Protein AF-A0A0C1QWZ9-F1 (afdb_monomer)

pLDDT: mean 82.45, std 12.45, range [36.03, 95.81]

Structure (mmCIF, N/CA/C/O backbone):
data_AF-A0A0C1QWZ9-F1
#
_entry.id   AF-A0A0C1QWZ9-F1
#
loop_
_atom_site.group_PDB
_atom_site.id
_atom_site.type_symbol
_atom_site.label_atom_id
_atom_site.label_alt_id
_atom_site.label_comp_id
_atom_site.label_asym_id
_atom_site.label_entity_id
_atom_site.label_seq_id
_atom_site.pdbx_PDB_ins_code
_atom_site.Cartn_x
_atom_site.Cartn_y
_atom_site.Cartn_z
_atom_site.occupancy
_atom_site.B_iso_or_equiv
_atom_site.auth_seq_id
_atom_site.auth_comp_id
_atom_site.auth_asym_id
_atom_site.auth_atom_id
_atom_site.pdbx_PDB_model_num
ATOM 1 N N . MET A 1 1 ? 0.835 -17.000 6.847 1.00 57.12 1 MET A N 1
ATOM 2 C CA . MET A 1 1 ? 0.873 -17.680 5.535 1.00 57.12 1 MET A CA 1
ATOM 3 C C . MET A 1 1 ? 0.063 -16.947 4.469 1.00 57.12 1 MET A C 1
ATOM 5 O O . MET A 1 1 ? 0.670 -16.593 3.474 1.00 57.12 1 MET A O 1
ATOM 9 N N . ARG A 1 2 ? -1.229 -16.619 4.668 1.00 63.97 2 ARG A N 1
ATOM 10 C CA . ARG A 1 2 ? -2.048 -15.946 3.628 1.00 63.97 2 ARG A CA 1
ATOM 11 C C . ARG A 1 2 ? -1.497 -14.605 3.116 1.00 63.97 2 ARG A C 1
ATOM 13 O O . ARG A 1 2 ? -1.464 -14.419 1.911 1.00 63.97 2 ARG A O 1
ATOM 20 N N . ILE A 1 3 ? -0.988 -13.727 3.988 1.00 68.38 3 ILE A N 1
ATOM 21 C CA . ILE A 1 3 ? -0.412 -12.443 3.544 1.00 68.38 3 ILE A CA 1
ATOM 22 C C . ILE A 1 3 ? 0.860 -12.605 2.708 1.00 68.38 3 ILE A C 1
ATOM 24 O O . ILE A 1 3 ? 1.036 -11.908 1.723 1.00 68.38 3 ILE A O 1
ATOM 28 N N . VAL A 1 4 ? 1.721 -13.559 3.068 1.00 68.12 4 VAL A N 1
ATOM 29 C CA . VAL A 1 4 ? 2.957 -13.833 2.321 1.00 68.12 4 VAL A CA 1
ATOM 30 C C . VAL A 1 4 ? 2.606 -14.357 0.936 1.00 68.12 4 VAL A C 1
ATOM 32 O O . VAL A 1 4 ? 3.147 -13.886 -0.055 1.00 68.12 4 VAL A O 1
ATOM 35 N N . LEU A 1 5 ? 1.630 -15.265 0.865 1.00 71.19 5 LEU A N 1
ATOM 36 C CA . LEU A 1 5 ? 1.126 -15.790 -0.397 1.00 71.19 5 LEU A CA 1
ATOM 37 C C . LEU A 1 5 ? 0.475 -14.689 -1.247 1.00 71.19 5 LEU A C 1
ATOM 39 O O . LEU A 1 5 ? 0.753 -14.596 -2.435 1.00 71.19 5 LEU A O 1
ATOM 43 N N . PHE A 1 6 ? -0.316 -13.807 -0.631 1.00 72.62 6 PHE A N 1
ATOM 44 C CA . PHE A 1 6 ? -0.895 -12.645 -1.302 1.00 72.62 6 PHE A CA 1
ATOM 45 C C . PHE A 1 6 ? 0.186 -11.699 -1.841 1.00 72.62 6 PHE A C 1
ATOM 47 O O . PHE A 1 6 ? 0.110 -11.306 -2.997 1.00 72.62 6 PHE A O 1
ATOM 54 N N . MET A 1 7 ? 1.222 -11.387 -1.054 1.00 73.25 7 MET A N 1
ATOM 55 C CA . MET A 1 7 ? 2.343 -10.547 -1.496 1.00 73.25 7 MET A CA 1
ATOM 56 C C . MET A 1 7 ? 3.142 -11.191 -2.633 1.00 73.25 7 MET A C 1
ATOM 58 O O . MET A 1 7 ? 3.497 -10.491 -3.574 1.00 73.25 7 MET A O 1
ATOM 62 N N . ILE A 1 8 ? 3.382 -12.507 -2.588 1.00 72.88 8 ILE A N 1
ATOM 63 C CA . ILE A 1 8 ? 4.049 -13.245 -3.673 1.00 72.88 8 ILE A CA 1
ATOM 64 C C . ILE A 1 8 ? 3.214 -13.186 -4.953 1.00 72.88 8 ILE A C 1
ATOM 66 O O . ILE A 1 8 ? 3.752 -12.882 -6.013 1.00 72.88 8 ILE A O 1
ATOM 70 N N . VAL A 1 9 ? 1.903 -13.429 -4.862 1.00 78.81 9 VAL A N 1
ATOM 71 C CA . VAL A 1 9 ? 0.998 -13.346 -6.018 1.00 78.81 9 VAL A CA 1
ATOM 72 C C . VAL A 1 9 ? 0.993 -11.933 -6.596 1.00 78.81 9 VAL A C 1
ATOM 74 O O . VAL A 1 9 ? 1.083 -11.778 -7.807 1.00 78.81 9 VAL A O 1
ATOM 77 N N . LEU A 1 10 ? 0.941 -10.903 -5.751 1.00 79.62 10 LEU A N 1
ATOM 78 C CA . LEU A 1 10 ? 0.915 -9.508 -6.190 1.00 79.62 10 LEU A CA 1
ATOM 79 C C . LEU A 1 10 ? 2.237 -9.088 -6.842 1.00 79.62 10 LEU A C 1
ATOM 81 O O . LEU A 1 10 ? 2.221 -8.393 -7.855 1.00 79.62 10 LEU A O 1
ATOM 85 N N . LEU A 1 11 ? 3.365 -9.561 -6.302 1.00 78.19 11 LEU A N 1
ATOM 86 C CA . LEU A 1 11 ? 4.687 -9.376 -6.894 1.00 78.19 11 LEU A CA 1
ATOM 87 C C . LEU A 1 11 ? 4.761 -10.054 -8.265 1.00 78.19 11 LEU A C 1
ATOM 89 O O . LEU A 1 11 ? 5.101 -9.392 -9.235 1.00 78.19 11 LEU A O 1
ATOM 93 N N . LEU A 1 12 ? 4.370 -11.328 -8.367 1.00 79.50 12 LEU A N 1
ATOM 94 C CA . LEU A 1 12 ? 4.343 -12.064 -9.635 1.00 79.50 12 LEU A CA 1
ATOM 95 C C . LEU A 1 12 ? 3.458 -11.373 -10.673 1.00 79.50 12 LEU A C 1
ATOM 97 O O . LEU A 1 12 ? 3.867 -11.223 -11.819 1.00 79.50 12 LEU A O 1
ATOM 101 N N . LEU A 1 13 ? 2.269 -10.923 -10.272 1.00 80.00 13 LEU A N 1
ATOM 102 C CA . LEU A 1 13 ? 1.322 -10.250 -11.156 1.00 80.00 13 LEU A CA 1
ATOM 103 C C . LEU A 1 13 ? 1.878 -8.910 -11.653 1.00 80.00 13 LEU A C 1
ATOM 105 O O . LEU A 1 13 ? 1.808 -8.620 -12.845 1.00 80.00 13 LEU A O 1
ATOM 109 N N . TYR A 1 14 ? 2.488 -8.125 -10.758 1.00 80.50 14 TYR A N 1
ATOM 110 C CA . TYR A 1 14 ? 3.186 -6.896 -11.125 1.00 80.50 14 TYR A CA 1
ATOM 111 C C . TYR A 1 14 ? 4.318 -7.179 -12.111 1.00 80.50 14 TYR A C 1
ATOM 113 O O . TYR A 1 14 ? 4.402 -6.522 -13.143 1.00 80.50 14 TYR A O 1
ATOM 121 N N . THR A 1 15 ? 5.166 -8.169 -11.830 1.00 74.94 15 THR A N 1
ATOM 122 C CA . THR A 1 15 ? 6.310 -8.479 -12.686 1.00 74.94 15 THR A CA 1
ATOM 123 C C . THR A 1 15 ? 5.880 -9.031 -14.048 1.00 74.94 15 THR A C 1
ATOM 125 O O . THR A 1 15 ? 6.485 -8.671 -15.054 1.00 74.94 15 THR A O 1
ATOM 128 N N . LEU A 1 16 ? 4.815 -9.838 -14.104 1.00 79.50 16 LEU A N 1
ATOM 129 C CA . LEU A 1 16 ? 4.215 -10.321 -15.352 1.00 79.50 16 LEU A CA 1
ATOM 130 C C . LEU A 1 16 ? 3.644 -9.176 -16.191 1.00 79.50 16 LEU A C 1
ATOM 132 O O . LEU A 1 16 ? 3.910 -9.101 -17.387 1.00 79.50 16 LEU A O 1
ATOM 136 N N . PHE A 1 17 ? 2.886 -8.258 -15.586 1.00 79.12 17 PHE A N 1
ATOM 137 C CA . PHE A 1 17 ? 2.405 -7.082 -16.311 1.00 79.12 17 PHE A CA 1
ATOM 138 C C . PHE A 1 17 ? 3.564 -6.219 -16.796 1.00 79.12 17 PHE A C 1
ATOM 140 O O . PHE A 1 17 ? 3.577 -5.814 -17.956 1.00 79.12 17 PHE A O 1
ATOM 147 N N . TYR A 1 18 ? 4.574 -6.017 -15.951 1.00 78.12 18 TYR A N 1
ATOM 148 C CA . TYR A 1 18 ? 5.742 -5.219 -16.293 1.00 78.12 18 TYR A CA 1
ATOM 149 C C . TYR A 1 18 ? 6.517 -5.802 -17.479 1.00 78.12 18 TYR A C 1
ATOM 151 O O . TYR A 1 18 ? 6.959 -5.045 -18.340 1.00 78.12 18 TYR A O 1
ATOM 159 N N . SER A 1 19 ? 6.660 -7.130 -17.559 1.00 73.75 19 SER A N 1
ATOM 160 C CA . SER A 1 19 ? 7.385 -7.793 -18.647 1.00 73.75 19 SER A CA 1
ATOM 161 C C . SER A 1 19 ? 6.579 -7.918 -19.941 1.00 73.75 19 SER A C 1
ATOM 163 O O . SER A 1 19 ? 7.162 -7.799 -21.015 1.00 73.75 19 SER A O 1
ATOM 165 N N . VAL A 1 20 ? 5.264 -8.143 -19.860 1.00 78.56 20 VAL A N 1
ATOM 166 C CA . VAL A 1 20 ? 4.404 -8.370 -21.037 1.00 78.56 20 VAL A CA 1
ATOM 167 C C . VAL A 1 20 ? 3.866 -7.063 -21.620 1.00 78.56 20 VAL A C 1
ATOM 169 O O . VAL A 1 20 ? 3.853 -6.885 -22.833 1.00 78.56 20 VAL A O 1
ATOM 172 N N . LEU A 1 21 ? 3.408 -6.146 -20.765 1.00 80.56 21 LEU A N 1
ATOM 173 C CA . LEU A 1 21 ? 2.743 -4.898 -21.163 1.00 80.56 21 LEU A CA 1
ATOM 174 C C . LEU A 1 21 ? 3.685 -3.687 -21.106 1.00 80.56 21 LEU A C 1
ATOM 176 O O . LEU A 1 21 ? 3.349 -2.605 -21.587 1.00 80.56 21 LEU A O 1
ATOM 180 N N . GLY A 1 22 ? 4.857 -3.854 -20.497 1.00 78.25 22 GLY A N 1
ATOM 181 C CA . GLY A 1 22 ? 5.809 -2.781 -20.257 1.00 78.25 22 GLY A CA 1
ATOM 182 C C . GLY A 1 22 ? 5.470 -1.919 -19.029 1.00 78.25 22 GLY A C 1
ATOM 183 O O . GLY A 1 22 ? 4.358 -1.968 -18.483 1.00 78.25 22 GLY A O 1
ATOM 184 N N . PRO A 1 23 ? 6.430 -1.087 -18.583 1.00 80.62 23 PRO A N 1
ATOM 185 C CA . PRO A 1 23 ? 6.309 -0.265 -17.377 1.00 80.62 23 PRO A CA 1
ATOM 186 C C . PRO A 1 23 ? 5.115 0.690 -17.417 1.00 80.62 23 PRO A C 1
ATOM 188 O O . PRO A 1 23 ? 4.354 0.774 -16.455 1.00 80.62 23 PRO A O 1
ATOM 191 N N . SER A 1 24 ? 4.929 1.396 -18.535 1.00 84.38 24 SER A N 1
ATOM 192 C CA . SER A 1 24 ? 3.921 2.453 -18.652 1.00 84.38 24 SER A CA 1
ATOM 193 C C . SER A 1 24 ? 2.503 1.909 -18.480 1.00 84.38 24 SER A C 1
ATOM 195 O O . SER A 1 24 ? 1.741 2.424 -17.664 1.00 84.38 24 SER A O 1
ATOM 197 N N . ILE A 1 25 ? 2.157 0.827 -19.186 1.00 86.12 25 ILE A N 1
ATOM 198 C CA . ILE A 1 25 ? 0.828 0.207 -19.086 1.00 86.12 25 ILE A CA 1
ATOM 199 C C . ILE A 1 25 ? 0.632 -0.413 -17.697 1.00 86.12 25 ILE A C 1
ATOM 201 O O . ILE A 1 25 ? -0.435 -0.268 -17.105 1.00 86.12 25 ILE A O 1
ATOM 205 N N . THR A 1 26 ? 1.671 -1.027 -17.127 1.00 88.31 26 THR A N 1
ATOM 206 C CA . THR A 1 26 ? 1.614 -1.602 -15.774 1.00 88.31 26 THR A CA 1
ATOM 207 C C . THR A 1 26 ? 1.293 -0.550 -14.717 1.00 88.31 26 THR A C 1
ATOM 209 O O . THR A 1 26 ? 0.406 -0.755 -13.887 1.00 88.31 26 THR A O 1
ATOM 212 N N . PHE A 1 27 ? 1.961 0.606 -14.761 1.00 89.56 27 PHE A N 1
ATOM 213 C CA . PHE A 1 27 ? 1.676 1.707 -13.842 1.00 89.56 27 PHE A CA 1
ATOM 214 C C . PHE A 1 27 ? 0.282 2.300 -14.049 1.00 89.56 27 PHE A C 1
ATOM 216 O O . PHE A 1 27 ? -0.366 2.668 -13.070 1.00 89.56 27 PHE A O 1
ATOM 223 N N . LEU A 1 28 ? -0.213 2.341 -15.289 1.00 91.50 28 LEU A N 1
ATOM 224 C CA . LEU A 1 28 ? -1.574 2.785 -15.582 1.00 91.50 28 LEU A CA 1
ATOM 225 C C . LEU A 1 28 ? -2.626 1.827 -14.999 1.00 91.50 28 LEU A C 1
ATOM 227 O O . LEU A 1 28 ? -3.581 2.278 -14.367 1.00 91.50 28 LEU A O 1
ATOM 231 N N . ILE A 1 29 ? -2.431 0.512 -15.148 1.00 91.38 29 ILE A N 1
ATOM 232 C CA . ILE A 1 29 ? -3.312 -0.506 -14.554 1.00 91.38 29 ILE A CA 1
ATOM 233 C C . ILE A 1 29 ? -3.307 -0.378 -13.029 1.00 91.38 29 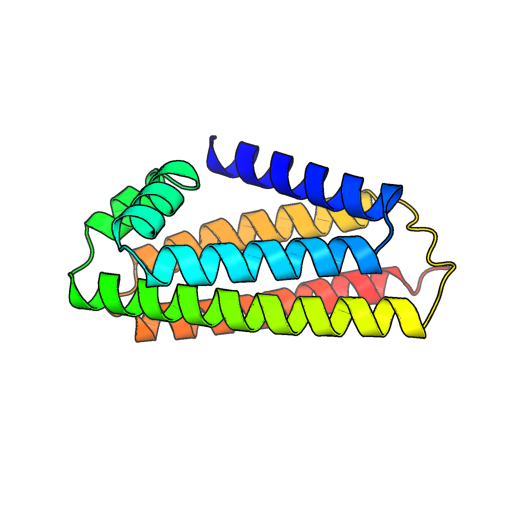ILE A C 1
ATOM 235 O O . ILE A 1 29 ? -4.373 -0.309 -12.417 1.00 91.38 29 ILE A O 1
ATOM 239 N N . MET A 1 30 ? -2.126 -0.286 -12.410 1.00 90.81 30 MET A N 1
ATOM 240 C CA . MET A 1 30 ? -2.007 -0.115 -10.958 1.00 90.81 30 MET A CA 1
ATOM 241 C C . MET A 1 30 ? -2.690 1.167 -10.470 1.00 90.81 30 MET A C 1
ATOM 243 O O . MET A 1 30 ? -3.393 1.139 -9.460 1.00 90.81 30 MET A O 1
ATOM 247 N N . SER A 1 31 ? -2.561 2.267 -11.214 1.00 94.94 31 SER A N 1
ATOM 248 C CA . SER A 1 31 ? -3.257 3.519 -10.918 1.00 94.94 31 SER A CA 1
ATOM 249 C C . SER A 1 31 ? -4.777 3.345 -10.883 1.00 94.94 31 SER A C 1
ATOM 251 O O . SER A 1 31 ? -5.423 3.773 -9.919 1.00 94.94 31 SER A O 1
ATOM 253 N N . GLY A 1 32 ? -5.340 2.657 -11.882 1.00 94.69 32 GLY A N 1
ATOM 254 C CA . GLY A 1 32 ? -6.763 2.329 -11.940 1.00 94.69 32 GLY A CA 1
ATOM 255 C C . GLY A 1 32 ? -7.211 1.431 -10.785 1.00 94.69 32 GLY A C 1
ATOM 256 O O . GLY A 1 32 ? -8.230 1.704 -10.154 1.00 94.69 32 GLY A O 1
ATOM 257 N N . VAL A 1 33 ? -6.426 0.404 -10.443 1.00 93.62 33 VAL A N 1
ATOM 258 C CA . VAL A 1 33 ? -6.711 -0.485 -9.302 1.00 93.62 33 VAL A CA 1
ATOM 259 C C . VAL A 1 33 ? -6.758 0.302 -7.992 1.00 93.62 33 VAL A C 1
ATOM 261 O O . VAL A 1 33 ? -7.720 0.165 -7.235 1.00 93.62 33 VAL A O 1
ATOM 264 N N . PHE A 1 34 ? -5.771 1.1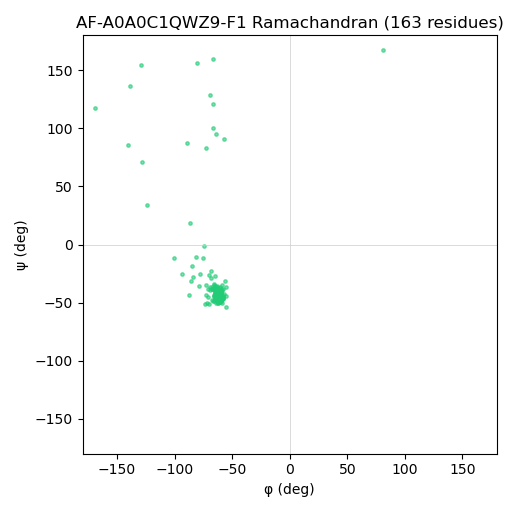64 -7.728 1.00 94.38 34 PHE A N 1
ATOM 265 C CA . PHE A 1 34 ? -5.757 1.987 -6.516 1.00 94.38 34 PHE A CA 1
ATOM 266 C C . PHE A 1 34 ? -6.929 2.967 -6.463 1.00 94.38 34 PHE A C 1
ATOM 268 O O . PHE A 1 34 ? -7.523 3.141 -5.397 1.00 94.38 34 PHE A O 1
ATOM 275 N N . LEU A 1 35 ? -7.312 3.548 -7.604 1.00 95.69 35 LEU A N 1
ATOM 276 C CA . LEU A 1 35 ? -8.479 4.422 -7.700 1.00 95.69 35 LEU A CA 1
ATOM 277 C C . LEU A 1 35 ? -9.770 3.671 -7.348 1.00 95.69 35 LEU A C 1
ATOM 279 O O . LEU A 1 35 ? -10.532 4.121 -6.493 1.00 95.69 35 LEU A O 1
ATOM 283 N N . ILE A 1 36 ? -9.989 2.500 -7.955 1.00 95.44 36 ILE A N 1
ATOM 284 C CA . ILE A 1 36 ? -11.168 1.659 -7.707 1.00 95.44 36 ILE A CA 1
ATOM 285 C C . ILE A 1 36 ? -11.228 1.244 -6.234 1.00 95.44 36 ILE A C 1
ATOM 287 O O . ILE A 1 36 ? -12.280 1.355 -5.606 1.00 95.44 36 ILE A O 1
ATOM 291 N N . MET A 1 37 ? -10.104 0.818 -5.650 1.00 93.31 37 MET A N 1
ATOM 292 C CA . MET A 1 37 ? -10.040 0.482 -4.225 1.00 93.31 37 MET A CA 1
ATOM 293 C C . MET A 1 37 ? -10.372 1.689 -3.339 1.00 93.31 37 MET A C 1
ATOM 295 O O . MET A 1 37 ? -11.148 1.552 -2.392 1.00 93.31 37 MET A O 1
ATOM 299 N N . GLY A 1 38 ? -9.840 2.874 -3.658 1.00 93.31 38 GLY A N 1
ATOM 300 C CA . GLY A 1 38 ? -10.135 4.117 -2.941 1.00 93.31 38 GLY A CA 1
ATOM 301 C C . GLY A 1 38 ? -11.626 4.468 -2.966 1.00 93.31 38 GLY A C 1
ATOM 302 O O . GLY A 1 38 ? -12.207 4.773 -1.919 1.00 93.31 38 GLY A O 1
ATOM 303 N N . ILE A 1 39 ? -12.269 4.339 -4.130 1.00 94.62 39 ILE A N 1
ATOM 304 C CA . ILE A 1 39 ? -13.712 4.562 -4.306 1.00 94.62 39 ILE A CA 1
ATOM 305 C C . ILE A 1 39 ? -14.521 3.543 -3.493 1.00 94.62 39 ILE A C 1
ATOM 307 O O . ILE A 1 39 ? -15.384 3.929 -2.702 1.00 94.62 39 ILE A O 1
ATOM 311 N N . LEU A 1 40 ? -14.218 2.246 -3.618 1.00 94.12 40 LEU A N 1
ATOM 312 C CA . LEU A 1 40 ? -14.932 1.183 -2.902 1.00 94.12 40 LEU A CA 1
ATOM 313 C C . LEU A 1 40 ? -14.844 1.355 -1.381 1.00 94.12 40 LEU A C 1
ATOM 315 O O . LEU A 1 40 ? -15.848 1.221 -0.677 1.00 94.12 40 LEU A O 1
ATOM 319 N N . PHE A 1 41 ? -13.663 1.698 -0.864 1.00 93.81 41 PHE A N 1
ATOM 320 C CA . PHE A 1 41 ? -13.455 1.921 0.568 1.00 93.81 41 PHE A CA 1
ATOM 321 C C . PHE A 1 41 ? -14.132 3.196 1.076 1.00 93.81 41 PHE A C 1
ATOM 323 O O . PHE A 1 41 ? -14.502 3.258 2.252 1.00 93.81 41 PHE A O 1
ATOM 330 N N . SER A 1 42 ? -14.330 4.185 0.200 1.00 92.62 42 SER A N 1
ATOM 331 C CA . SER A 1 42 ? -15.102 5.394 0.499 1.00 92.62 42 SER A CA 1
ATOM 332 C C . SER A 1 42 ? -16.604 5.111 0.567 1.00 92.62 42 SER A C 1
ATOM 334 O O . SER A 1 42 ? -17.292 5.696 1.400 1.00 92.62 42 SER A O 1
ATOM 336 N N . PHE A 1 43 ? -17.109 4.189 -0.260 1.00 90.62 43 PHE A N 1
ATOM 337 C CA . PHE A 1 43 ? -18.541 3.919 -0.385 1.00 90.62 43 PHE A CA 1
ATOM 338 C C . PHE A 1 43 ? -19.129 3.155 0.810 1.00 90.62 43 PHE A C 1
ATOM 340 O O . PHE A 1 43 ? -20.125 3.583 1.390 1.00 90.62 43 PHE A O 1
ATOM 347 N N . LYS A 1 44 ? -18.522 2.029 1.219 1.00 89.94 44 LYS A N 1
ATOM 348 C CA . LYS A 1 44 ? -18.969 1.261 2.400 1.00 89.94 44 LYS A CA 1
ATOM 349 C C . LYS A 1 44 ? -17.795 0.771 3.240 1.00 89.94 44 LYS A C 1
ATOM 351 O O . LYS A 1 44 ? -16.840 0.192 2.728 1.00 89.94 44 LYS A O 1
ATOM 356 N N . LYS A 1 45 ? -17.922 0.909 4.569 1.00 89.25 45 LYS A N 1
ATOM 357 C CA . LYS A 1 45 ? -16.939 0.413 5.556 1.00 89.25 45 LYS A CA 1
ATOM 358 C C . LYS A 1 45 ? -16.662 -1.083 5.401 1.00 89.25 45 LYS A C 1
ATOM 360 O O . LYS A 1 45 ? -15.523 -1.512 5.527 1.00 89.25 45 LYS A O 1
ATOM 365 N N . GLU A 1 46 ? -17.693 -1.851 5.065 1.00 92.38 46 GLU A N 1
ATOM 366 C CA . GLU A 1 46 ? -17.601 -3.299 4.892 1.00 92.38 46 GLU A CA 1
ATOM 367 C C . GLU A 1 46 ? -16.594 -3.718 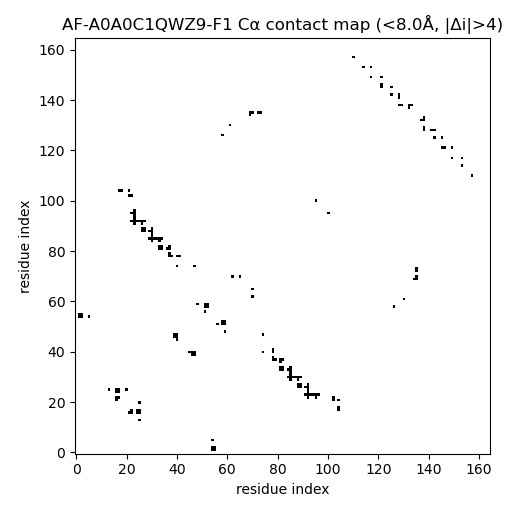3.817 1.00 92.38 46 GLU A C 1
ATOM 369 O O . GLU A 1 46 ? -15.941 -4.744 3.985 1.00 92.38 46 GLU A O 1
ATOM 374 N N . PHE A 1 47 ? -16.435 -2.948 2.732 1.00 91.19 47 PHE A N 1
ATOM 375 C CA . PHE A 1 47 ? -15.453 -3.271 1.690 1.00 91.19 47 PHE A CA 1
ATOM 376 C C . PHE A 1 47 ? -14.025 -3.181 2.226 1.00 91.19 47 PHE A C 1
ATOM 378 O O . PHE A 1 47 ? -13.206 -4.063 1.969 1.00 91.19 47 PHE A O 1
ATOM 385 N N . TYR A 1 48 ? -13.754 -2.153 3.026 1.00 91.31 48 TYR A N 1
ATOM 386 C CA . TYR A 1 48 ? -12.469 -1.967 3.686 1.00 91.31 48 TYR A CA 1
ATOM 387 C C . TYR A 1 48 ? -12.194 -3.073 4.715 1.00 91.31 48 TYR A C 1
ATOM 389 O O . TYR A 1 48 ? -11.142 -3.714 4.673 1.00 91.31 48 TYR A O 1
ATOM 397 N N . ASP A 1 49 ? -13.165 -3.363 5.585 1.00 90.69 49 ASP A N 1
ATOM 398 C CA . ASP A 1 49 ? -13.022 -4.380 6.632 1.00 90.69 49 ASP A CA 1
ATOM 399 C C . ASP A 1 49 ? -12.842 -5.788 6.034 1.00 90.69 49 ASP A C 1
ATOM 401 O O . ASP A 1 49 ? -11.961 -6.539 6.463 1.00 90.69 49 ASP A O 1
ATOM 405 N N . LYS A 1 50 ? -13.611 -6.138 4.990 1.00 91.88 50 LYS A N 1
ATOM 406 C CA . LYS A 1 50 ? -13.461 -7.407 4.255 1.00 91.88 50 LYS A CA 1
ATOM 407 C C . LYS A 1 50 ? -12.094 -7.508 3.581 1.00 91.88 50 LYS A C 1
ATOM 409 O O . LYS A 1 50 ? -11.469 -8.565 3.659 1.00 91.88 50 LYS A O 1
ATOM 414 N N . CYS A 1 51 ? -11.609 -6.427 2.967 1.00 89.25 51 CYS A N 1
ATOM 415 C CA . CYS A 1 51 ? -10.296 -6.415 2.326 1.00 89.25 51 CYS A CA 1
ATOM 416 C C . CYS A 1 51 ? -9.170 -6.654 3.338 1.00 89.25 51 CYS A C 1
ATOM 418 O O . CYS A 1 51 ? -8.321 -7.515 3.117 1.00 89.25 51 CYS A O 1
ATOM 420 N N . ILE A 1 52 ? -9.172 -5.949 4.474 1.00 88.00 52 ILE A N 1
ATOM 421 C CA . ILE A 1 52 ? -8.140 -6.137 5.505 1.00 88.00 52 ILE A CA 1
ATOM 422 C C . ILE A 1 52 ? -8.194 -7.551 6.072 1.00 88.00 52 ILE A C 1
ATOM 424 O O . ILE A 1 52 ? -7.152 -8.195 6.197 1.00 88.00 52 ILE A O 1
ATOM 428 N N . LYS A 1 53 ? -9.394 -8.059 6.373 1.00 89.81 53 LYS A N 1
ATOM 429 C CA . LYS A 1 53 ? -9.581 -9.423 6.878 1.00 89.81 53 LYS A CA 1
ATOM 430 C C . LYS A 1 53 ? -9.064 -10.475 5.897 1.00 89.81 53 LYS A C 1
ATOM 432 O O . LYS A 1 53 ? -8.487 -11.471 6.328 1.00 89.81 53 LYS A O 1
ATOM 437 N N . PHE A 1 54 ? -9.253 -10.260 4.597 1.00 87.00 54 PHE A N 1
ATOM 438 C CA . PHE A 1 54 ? -8.771 -11.160 3.553 1.00 87.00 54 PHE A CA 1
ATOM 439 C C . PHE A 1 54 ? -7.242 -11.121 3.414 1.00 87.00 54 PHE A C 1
ATOM 441 O O . PHE A 1 54 ? -6.593 -12.166 3.461 1.00 87.00 54 PHE A O 1
ATOM 448 N N . VAL A 1 55 ? -6.669 -9.920 3.290 1.00 83.12 55 VAL A N 1
ATOM 449 C CA . VAL A 1 55 ? -5.235 -9.712 3.034 1.00 83.12 55 VAL A CA 1
ATOM 450 C C . VAL A 1 55 ? -4.394 -10.063 4.262 1.00 83.12 55 VAL A C 1
ATOM 452 O O . VAL A 1 55 ? -3.393 -10.774 4.155 1.00 83.12 55 VAL A O 1
ATOM 455 N N . SER A 1 56 ? -4.810 -9.611 5.447 1.00 83.56 56 SER A N 1
ATOM 456 C CA . SER A 1 56 ? -4.087 -9.823 6.700 1.00 83.56 56 SER A CA 1
ATOM 457 C C . SER A 1 56 ? -5.025 -10.119 7.875 1.00 83.56 56 SER A C 1
ATOM 459 O O . SER A 1 56 ? -5.336 -9.225 8.666 1.00 83.56 56 SER A O 1
ATOM 461 N N . PRO A 1 57 ? -5.422 -11.391 8.072 1.00 83.62 57 PRO A N 1
ATOM 462 C CA . PRO A 1 57 ? -6.272 -11.782 9.197 1.00 83.62 57 PRO A CA 1
ATOM 463 C C . PRO A 1 57 ? -5.691 -11.365 10.558 1.00 83.62 57 PRO A C 1
ATOM 465 O O . PRO A 1 57 ? -6.380 -10.760 11.367 1.00 83.62 57 PRO A O 1
ATOM 468 N N . LYS A 1 58 ? -4.383 -11.574 10.777 1.00 84.12 58 LYS A N 1
ATOM 469 C CA . LYS A 1 58 ? -3.717 -11.189 12.036 1.00 84.12 58 LYS A CA 1
ATOM 470 C C . LYS A 1 58 ? -3.707 -9.676 12.272 1.00 84.12 58 LYS A C 1
ATOM 472 O O . LYS A 1 58 ? -3.780 -9.225 13.413 1.00 84.12 58 LYS A O 1
ATOM 477 N N . PHE A 1 59 ? -3.564 -8.879 11.213 1.00 83.69 59 PHE A N 1
ATOM 478 C CA . PHE A 1 59 ? -3.666 -7.427 11.335 1.00 83.69 59 PHE A CA 1
ATOM 479 C C . PHE A 1 59 ? -5.111 -7.011 11.612 1.00 83.69 59 PHE A C 1
ATOM 481 O O . PHE A 1 59 ? -5.330 -6.126 12.431 1.00 83.69 59 PHE A O 1
ATOM 488 N N . TYR A 1 60 ? -6.086 -7.675 10.985 1.00 89.12 60 TYR A N 1
ATOM 489 C CA . TYR A 1 60 ? -7.506 -7.447 11.232 1.00 89.12 60 TYR A CA 1
ATOM 490 C C . TYR A 1 60 ? -7.890 -7.707 12.693 1.00 89.12 60 TYR A C 1
ATOM 492 O O . TYR A 1 60 ? -8.595 -6.894 13.284 1.00 89.12 60 TYR A O 1
ATOM 500 N N . ASP A 1 61 ? -7.360 -8.765 13.310 1.00 88.81 61 ASP A N 1
ATOM 501 C CA . ASP A 1 61 ? -7.581 -9.044 14.733 1.00 88.81 61 ASP A CA 1
ATOM 502 C C . ASP A 1 61 ? -7.077 -7.884 15.605 1.00 88.81 61 ASP A C 1
ATOM 504 O O . ASP A 1 61 ? -7.809 -7.359 16.442 1.00 88.81 61 ASP A O 1
ATOM 508 N N . ASN A 1 62 ? -5.858 -7.393 15.346 1.00 87.12 62 ASN A N 1
ATOM 509 C CA . ASN A 1 62 ? -5.316 -6.224 16.046 1.00 87.12 62 ASN A CA 1
ATOM 510 C C . ASN A 1 62 ? -6.107 -4.938 15.752 1.00 87.12 62 ASN A C 1
ATOM 512 O O . ASN A 1 62 ? -6.247 -4.092 16.632 1.00 87.12 62 ASN A O 1
ATOM 516 N N . PHE A 1 63 ? -6.598 -4.766 14.522 1.00 88.50 63 PHE A N 1
ATOM 517 C CA . PHE A 1 63 ? -7.426 -3.631 14.116 1.00 88.50 63 PHE A CA 1
ATOM 518 C C . PHE A 1 63 ? -8.764 -3.643 14.856 1.00 88.50 63 PHE A C 1
ATOM 520 O O . PHE A 1 63 ? -9.204 -2.597 15.327 1.00 88.50 63 PHE A O 1
ATOM 527 N N . ASN A 1 64 ? -9.373 -4.815 15.043 1.00 89.75 64 ASN A N 1
ATOM 528 C CA . ASN A 1 64 ? -10.629 -4.974 15.771 1.00 89.75 64 ASN A CA 1
ATOM 529 C C . ASN A 1 64 ? -10.521 -4.621 17.255 1.00 89.75 64 ASN A C 1
ATOM 531 O O . ASN A 1 64 ? -11.507 -4.143 17.812 1.00 89.75 64 ASN A O 1
ATOM 535 N N . LEU A 1 65 ? -9.339 -4.760 17.856 1.00 91.06 65 LEU A N 1
ATOM 536 C CA . LEU A 1 65 ? -9.074 -4.350 19.239 1.00 91.06 65 LEU A CA 1
ATOM 537 C C . LEU A 1 65 ? -8.940 -2.826 19.422 1.00 91.06 65 LEU A C 1
ATOM 539 O O . LEU A 1 65 ? -8.907 -2.355 20.556 1.00 91.06 65 LEU A O 1
ATOM 543 N N . LYS A 1 66 ? -8.836 -2.041 18.340 1.00 90.88 66 LYS A N 1
ATOM 544 C CA . LYS A 1 66 ? -8.761 -0.572 18.417 1.00 90.88 66 LYS A CA 1
ATOM 545 C C . LYS A 1 66 ? -10.145 0.058 18.606 1.00 90.88 66 LYS A C 1
ATOM 547 O O . LYS A 1 66 ? -11.168 -0.510 18.212 1.00 90.88 66 LYS A O 1
ATOM 552 N N . ASP A 1 67 ? -10.166 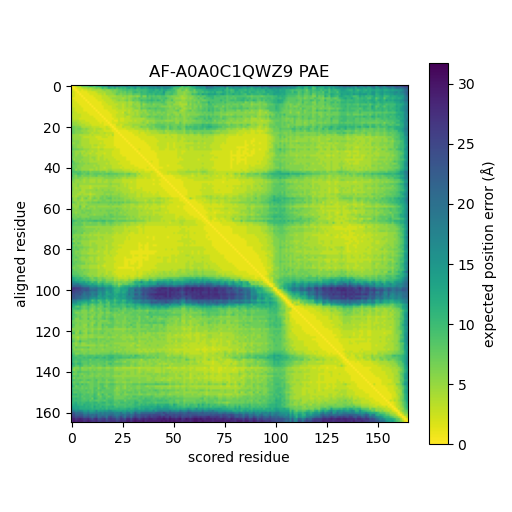1.264 19.160 1.00 91.44 67 ASP A N 1
ATOM 553 C CA . ASP A 1 67 ? -11.370 2.077 19.312 1.00 91.44 67 ASP A CA 1
ATOM 554 C C . ASP A 1 67 ? -11.932 2.538 17.956 1.00 91.44 67 ASP A C 1
ATOM 556 O O . ASP A 1 67 ? -11.239 2.576 16.934 1.00 91.44 67 ASP A O 1
ATOM 560 N N . GLU A 1 68 ? -13.214 2.903 17.931 1.00 90.38 68 GLU A N 1
ATOM 561 C CA . GLU A 1 68 ? -13.890 3.289 16.688 1.00 90.38 68 GLU A CA 1
ATOM 562 C C . GLU A 1 68 ? -13.292 4.540 16.040 1.00 90.38 68 GLU A C 1
ATOM 564 O O . GLU A 1 68 ? -13.145 4.575 14.816 1.00 90.38 68 GLU A O 1
ATOM 569 N N . LYS A 1 69 ? -12.866 5.530 16.841 1.00 91.69 69 LYS A N 1
ATOM 570 C CA . LYS A 1 69 ? -12.235 6.754 16.323 1.00 91.69 69 LYS A CA 1
ATOM 571 C C . LYS A 1 69 ? -10.912 6.433 15.632 1.00 91.69 69 LYS A C 1
ATOM 573 O O . LYS A 1 69 ? -10.634 6.979 14.562 1.00 91.69 69 LYS A O 1
ATOM 578 N N . PHE A 1 70 ? -10.103 5.536 16.197 1.00 91.56 70 PHE A N 1
ATOM 579 C CA . PHE A 1 70 ? -8.897 5.039 15.535 1.00 91.56 70 PHE A CA 1
ATOM 580 C C . PHE A 1 70 ? -9.235 4.335 14.220 1.00 91.56 70 PHE A C 1
ATOM 582 O O . PHE A 1 70 ? -8.634 4.654 13.193 1.00 91.56 70 PHE A O 1
ATOM 589 N N . LYS A 1 71 ? -10.204 3.410 14.223 1.00 91.44 71 LYS A N 1
ATOM 590 C CA . LYS A 1 71 ? -10.606 2.646 13.029 1.00 91.44 71 LYS A CA 1
ATOM 591 C C . LYS A 1 71 ? -11.071 3.558 11.895 1.00 91.44 71 LYS A C 1
ATOM 593 O O . LYS A 1 71 ? -10.648 3.381 10.753 1.00 91.44 71 LYS A O 1
ATOM 598 N N . GLU A 1 72 ? -11.901 4.550 12.208 1.00 92.94 72 GLU A N 1
ATOM 599 C CA . GLU A 1 72 ? -12.421 5.504 11.230 1.00 92.94 72 GLU A CA 1
ATOM 600 C C . GLU A 1 72 ? -11.305 6.372 10.635 1.00 92.94 72 GLU A C 1
ATOM 602 O O . GLU A 1 72 ? -11.222 6.526 9.414 1.00 92.94 72 GLU A O 1
ATOM 607 N N . ARG A 1 73 ? -10.409 6.897 11.482 1.00 92.44 73 ARG A N 1
ATOM 608 C CA . ARG A 1 73 ? -9.265 7.699 11.031 1.00 92.44 73 ARG A CA 1
ATOM 609 C C . ARG A 1 73 ? -8.302 6.876 10.182 1.00 92.44 73 ARG A C 1
ATOM 611 O O . ARG A 1 73 ? -7.919 7.341 9.116 1.00 92.44 73 ARG A O 1
ATOM 618 N N . ASN A 1 74 ? -7.984 5.649 10.593 1.00 90.94 74 ASN A N 1
ATOM 619 C CA . ASN A 1 74 ? -7.125 4.742 9.830 1.00 90.94 74 ASN A CA 1
ATOM 620 C C . ASN A 1 74 ? -7.719 4.443 8.444 1.00 90.94 74 ASN A C 1
ATOM 622 O O . ASN A 1 74 ? -7.010 4.487 7.442 1.00 90.94 74 ASN A O 1
ATOM 626 N N . ARG A 1 75 ? -9.041 4.225 8.360 1.00 93.06 75 ARG A N 1
ATOM 627 C CA . ARG A 1 75 ? -9.736 4.058 7.076 1.00 93.06 75 ARG A CA 1
ATOM 628 C C . ARG A 1 75 ? -9.594 5.296 6.190 1.00 93.06 75 ARG A C 1
ATOM 630 O O . ARG A 1 75 ? -9.227 5.157 5.029 1.00 93.06 75 ARG A O 1
ATOM 637 N N . LYS A 1 76 ? -9.862 6.497 6.720 1.00 94.19 76 LYS A N 1
ATOM 638 C CA . LYS A 1 76 ? -9.727 7.756 5.961 1.00 94.19 76 LYS A CA 1
ATOM 639 C C . LYS A 1 76 ? -8.292 7.968 5.474 1.00 94.19 76 LYS A C 1
ATOM 641 O O . LYS A 1 76 ? -8.100 8.321 4.315 1.00 94.19 76 LYS A O 1
ATOM 646 N N . THR A 1 77 ? -7.297 7.696 6.320 1.00 92.31 77 THR A N 1
ATOM 647 C CA . THR A 1 77 ? -5.883 7.760 5.933 1.00 92.31 77 THR A CA 1
ATOM 648 C C . THR A 1 77 ? -5.572 6.786 4.799 1.00 92.31 77 THR A C 1
ATOM 650 O O . THR A 1 77 ? -4.987 7.195 3.805 1.00 92.31 77 THR A O 1
ATOM 653 N N . ASN A 1 78 ? -6.018 5.532 4.889 1.00 91.56 78 ASN A N 1
ATOM 654 C CA . ASN A 1 78 ? -5.762 4.544 3.842 1.00 91.56 78 ASN A CA 1
ATOM 655 C C . ASN A 1 78 ? -6.448 4.891 2.515 1.00 91.56 78 ASN A C 1
ATOM 657 O O . ASN A 1 78 ? -5.842 4.722 1.462 1.00 91.56 78 ASN A O 1
ATOM 661 N N . ILE A 1 79 ? -7.668 5.433 2.553 1.00 94.50 79 ILE A N 1
ATOM 662 C CA . ILE A 1 79 ? -8.347 5.963 1.362 1.00 94.50 79 ILE A CA 1
ATOM 663 C C . ILE A 1 79 ? -7.523 7.094 0.732 1.00 94.50 79 ILE A C 1
ATOM 665 O O . ILE A 1 79 ? -7.274 7.074 -0.470 1.00 94.50 79 ILE A O 1
ATOM 669 N N . ALA A 1 80 ? -7.056 8.053 1.537 1.00 93.88 80 ALA A N 1
ATOM 670 C CA . ALA A 1 80 ? -6.219 9.146 1.047 1.00 93.88 80 ALA A CA 1
ATOM 671 C C . ALA A 1 80 ? -4.908 8.630 0.429 1.00 93.88 80 ALA A C 1
ATOM 673 O O . ALA A 1 80 ? -4.529 9.059 -0.658 1.00 93.88 80 ALA A O 1
ATOM 674 N N . CYS A 1 81 ? -4.251 7.657 1.068 1.00 91.56 81 CYS A N 1
ATOM 675 C CA . CYS A 1 81 ? -3.055 7.013 0.528 1.00 91.56 81 CYS A CA 1
ATOM 676 C C . CYS A 1 81 ? -3.323 6.308 -0.808 1.00 91.56 81 CYS A C 1
ATOM 678 O O . CYS A 1 81 ? -2.485 6.397 -1.699 1.00 91.56 81 CYS A O 1
ATOM 680 N N . LEU A 1 82 ? -4.473 5.647 -0.978 1.00 94.19 82 LEU A N 1
ATOM 681 C CA . LEU A 1 82 ? -4.845 5.009 -2.246 1.00 94.19 82 LEU A CA 1
ATOM 682 C C . LEU A 1 82 ? -5.026 6.032 -3.371 1.00 94.19 82 LEU A C 1
ATOM 684 O O . LEU A 1 82 ? -4.524 5.811 -4.471 1.00 94.19 82 LEU A O 1
ATOM 688 N N . TYR A 1 83 ? -5.664 7.173 -3.098 1.00 95.19 83 TYR A N 1
ATOM 689 C CA . TYR A 1 83 ? -5.756 8.254 -4.082 1.00 95.19 83 TYR A CA 1
ATOM 690 C C . TYR A 1 83 ? -4.380 8.834 -4.430 1.00 95.19 83 TYR A C 1
ATOM 692 O O . TYR A 1 83 ? -4.070 8.998 -5.608 1.00 95.19 83 TYR A O 1
ATOM 700 N N . LEU A 1 84 ? -3.519 9.076 -3.435 1.00 93.75 84 LEU A N 1
ATOM 701 C CA . LEU A 1 84 ? -2.153 9.558 -3.674 1.00 93.75 84 LEU A CA 1
ATOM 702 C C . LEU A 1 84 ? -1.327 8.559 -4.496 1.00 93.75 84 LEU A C 1
ATOM 704 O O . LEU A 1 84 ? -0.660 8.955 -5.450 1.00 93.75 84 LEU A O 1
ATOM 708 N N . LEU A 1 85 ? -1.406 7.265 -4.174 1.00 92.31 85 LEU A N 1
ATOM 709 C CA . LEU A 1 85 ? -0.751 6.198 -4.932 1.00 92.31 85 LEU A CA 1
ATOM 710 C C . LEU A 1 85 ? -1.282 6.114 -6.363 1.00 92.31 85 LEU A C 1
ATOM 712 O O . LEU A 1 85 ? -0.491 5.941 -7.289 1.00 92.31 85 LEU A O 1
ATOM 716 N N . SER A 1 86 ? -2.593 6.269 -6.560 1.00 95.81 86 SER A N 1
ATOM 717 C CA . SER A 1 86 ? -3.209 6.297 -7.887 1.00 95.81 86 SER A CA 1
ATOM 718 C C . SER A 1 86 ? -2.650 7.437 -8.741 1.00 95.81 86 SER A C 1
ATOM 720 O O . SER A 1 86 ? -2.207 7.200 -9.865 1.00 95.81 86 SER A O 1
ATOM 722 N N . VAL A 1 87 ? -2.569 8.652 -8.193 1.00 95.19 87 VAL A N 1
ATOM 723 C CA . VAL A 1 87 ? -2.000 9.810 -8.901 1.00 95.19 87 VAL A CA 1
ATOM 724 C C . VAL A 1 87 ? -0.509 9.609 -9.176 1.00 95.19 87 VAL A C 1
ATOM 726 O O . VAL A 1 87 ? -0.067 9.791 -10.308 1.00 95.19 87 VAL A O 1
ATOM 729 N N . ALA A 1 88 ? 0.269 9.175 -8.182 1.00 92.12 88 ALA A N 1
ATOM 730 C CA . ALA A 1 88 ? 1.707 8.961 -8.339 1.00 92.12 88 ALA A CA 1
ATOM 731 C C . ALA A 1 88 ? 2.019 7.904 -9.413 1.00 92.12 88 ALA A C 1
ATOM 733 O O . ALA A 1 88 ? 2.893 8.098 -10.257 1.00 92.12 88 ALA A O 1
ATOM 734 N N . THR A 1 89 ? 1.277 6.795 -9.429 1.00 92.00 89 THR A N 1
ATOM 735 C CA . THR A 1 89 ? 1.422 5.756 -10.462 1.00 92.00 89 THR A CA 1
ATOM 736 C C . THR A 1 89 ? 0.939 6.223 -11.833 1.00 92.00 89 THR A C 1
ATOM 738 O O . THR A 1 89 ? 1.601 5.937 -12.828 1.00 92.00 89 THR A O 1
ATOM 741 N N . PHE A 1 90 ? -0.126 7.026 -11.910 1.00 92.94 90 PHE A N 1
ATOM 742 C CA . PHE A 1 90 ? -0.550 7.652 -13.164 1.00 92.94 90 PHE A CA 1
ATOM 743 C C . PHE A 1 90 ? 0.541 8.562 -13.741 1.00 92.94 90 PHE A C 1
ATOM 745 O O . PHE A 1 90 ? 0.878 8.449 -14.920 1.00 92.94 90 PHE A O 1
ATOM 752 N N . MET A 1 91 ? 1.143 9.426 -12.922 1.00 91.31 91 MET A N 1
ATOM 753 C CA . MET A 1 91 ? 2.227 10.307 -13.370 1.00 91.31 91 MET A CA 1
ATOM 754 C C . MET A 1 91 ? 3.442 9.497 -13.839 1.00 91.31 91 MET A C 1
ATOM 756 O O . MET A 1 91 ? 3.973 9.767 -14.916 1.00 91.31 91 MET A O 1
ATOM 760 N N . ASN A 1 92 ? 3.821 8.446 -13.104 1.00 87.19 92 ASN A N 1
ATOM 761 C CA . ASN A 1 92 ? 4.896 7.541 -13.520 1.00 87.19 92 ASN A CA 1
ATOM 762 C C . ASN A 1 92 ? 4.596 6.836 -14.850 1.00 87.19 92 ASN A C 1
ATOM 764 O O . ASN A 1 92 ? 5.489 6.712 -15.684 1.00 87.19 92 ASN A O 1
ATOM 768 N N . SER A 1 93 ? 3.341 6.446 -15.104 1.00 88.00 93 SER A N 1
ATOM 769 C CA . SER A 1 93 ? 2.950 5.844 -16.387 1.00 88.00 93 SER A CA 1
ATOM 770 C C . SER A 1 93 ? 3.229 6.775 -17.574 1.00 88.00 93 SER A C 1
ATOM 772 O O . SER A 1 93 ? 3.723 6.338 -18.616 1.00 88.00 93 SER A O 1
ATOM 774 N N . ARG A 1 94 ? 2.978 8.080 -17.393 1.00 85.94 94 ARG A N 1
ATOM 775 C CA . ARG A 1 94 ? 3.214 9.116 -18.404 1.00 85.94 94 ARG A CA 1
ATOM 776 C C . ARG A 1 94 ? 4.702 9.391 -18.591 1.00 85.94 94 ARG A C 1
ATOM 778 O O . ARG A 1 94 ? 5.162 9.452 -19.729 1.00 85.94 94 ARG A O 1
ATOM 785 N N . LEU A 1 95 ? 5.465 9.484 -17.505 1.00 82.81 95 LEU A N 1
ATOM 786 C CA . LEU A 1 95 ? 6.913 9.701 -17.569 1.00 82.81 95 LEU A CA 1
ATOM 787 C C . LEU A 1 95 ? 7.634 8.536 -18.260 1.00 82.81 95 LEU A C 1
ATOM 789 O O . LEU A 1 95 ? 8.441 8.765 -19.158 1.00 82.81 95 LEU A O 1
ATOM 793 N N . CYS A 1 96 ? 7.287 7.288 -17.929 1.00 73.44 96 CYS A N 1
ATOM 794 C CA . CYS A 1 96 ? 7.847 6.114 -18.600 1.00 73.44 96 CYS A CA 1
ATOM 795 C C . CYS A 1 96 ? 7.529 6.097 -20.102 1.00 73.44 96 CYS A C 1
ATOM 797 O O . CYS A 1 96 ? 8.388 5.726 -20.897 1.00 73.44 96 CYS A O 1
ATOM 799 N N . SER A 1 97 ? 6.334 6.546 -20.509 1.00 68.75 97 SER A N 1
ATOM 800 C CA . SER A 1 97 ? 5.971 6.637 -21.930 1.00 68.75 97 SER A CA 1
ATOM 801 C C . SER A 1 97 ? 6.748 7.711 -22.701 1.00 68.75 97 SER A C 1
ATOM 803 O O . SER A 1 97 ? 6.974 7.544 -23.895 1.00 68.75 97 SER A O 1
ATOM 805 N N . ALA A 1 98 ? 7.183 8.780 -22.026 1.00 63.94 98 ALA A N 1
ATOM 806 C CA . ALA A 1 98 ? 7.911 9.889 -22.642 1.00 63.94 98 ALA A CA 1
ATOM 807 C C . ALA A 1 98 ? 9.427 9.645 -22.741 1.00 63.94 98 ALA A C 1
ATOM 809 O O . ALA A 1 98 ? 10.064 10.142 -23.664 1.00 63.94 98 ALA A O 1
ATOM 810 N N . ILE A 1 99 ? 10.012 8.899 -21.795 1.00 62.56 99 ILE A N 1
ATOM 811 C CA . ILE A 1 99 ? 11.474 8.817 -21.625 1.00 62.56 99 ILE A CA 1
ATOM 812 C C . ILE A 1 99 ? 12.095 7.625 -22.374 1.00 62.56 99 ILE A C 1
ATOM 814 O O . ILE A 1 99 ? 13.267 7.686 -22.736 1.00 62.56 99 ILE A O 1
ATOM 818 N N . SER A 1 100 ? 11.357 6.543 -22.653 1.00 52.75 100 SER A N 1
ATOM 819 C CA . SER A 1 100 ? 11.903 5.427 -23.439 1.00 52.75 100 SER A CA 1
ATOM 820 C C . SER A 1 100 ? 10.831 4.420 -23.875 1.00 52.75 100 SER A C 1
ATOM 822 O O . SER A 1 100 ? 10.284 3.710 -23.029 1.00 52.75 100 SER A O 1
ATOM 824 N N . PRO A 1 101 ? 10.594 4.232 -25.186 1.00 52.00 101 PRO A N 1
ATOM 825 C CA . PRO A 1 101 ? 9.825 3.091 -25.683 1.00 52.00 101 PRO A CA 1
ATOM 826 C C . PRO A 1 101 ? 10.613 1.763 -25.635 1.00 52.00 101 PRO A C 1
ATOM 828 O O . PRO A 1 101 ? 10.074 0.726 -26.004 1.00 52.00 101 PRO A O 1
ATOM 831 N N . LYS A 1 102 ? 11.886 1.765 -25.197 1.00 50.75 102 LYS A N 1
ATOM 832 C CA . LYS A 1 102 ? 12.794 0.601 -25.215 1.00 50.75 102 LYS A CA 1
ATOM 833 C C . LYS A 1 102 ? 13.372 0.258 -23.837 1.00 50.75 102 LYS A C 1
ATOM 835 O O . LYS A 1 102 ? 14.507 -0.204 -23.741 1.00 50.75 102 LYS A O 1
ATOM 840 N N . PHE A 1 103 ? 12.617 0.451 -22.755 1.00 49.84 103 PHE A N 1
ATOM 841 C CA . PHE A 1 103 ? 12.977 -0.170 -21.477 1.00 49.84 103 PHE A CA 1
ATOM 842 C C . PHE A 1 103 ? 12.693 -1.675 -21.567 1.00 49.84 103 PHE A C 1
ATOM 844 O O . PHE A 1 103 ? 11.635 -2.160 -21.171 1.00 49.84 103 PHE A O 1
ATOM 851 N N . THR A 1 104 ? 13.634 -2.436 -22.129 1.00 49.62 104 THR A N 1
ATOM 852 C CA . THR A 1 104 ? 13.665 -3.885 -21.937 1.00 49.62 104 THR A CA 1
ATOM 853 C C . THR A 1 104 ? 13.970 -4.121 -20.468 1.00 49.62 104 THR A C 1
ATOM 855 O O . THR A 1 104 ? 15.115 -3.985 -20.034 1.00 49.62 104 THR A O 1
ATOM 858 N N . ALA A 1 105 ? 12.928 -4.409 -19.698 1.00 52.25 105 ALA A N 1
ATOM 859 C CA . ALA A 1 105 ? 13.017 -4.832 -18.316 1.00 52.25 105 ALA A CA 1
ATOM 860 C C . ALA A 1 105 ? 13.886 -6.094 -18.227 1.00 52.25 105 ALA A C 1
ATOM 862 O O . ALA A 1 105 ? 13.386 -7.209 -18.371 1.00 52.25 105 ALA A O 1
ATOM 863 N N . LYS A 1 106 ? 15.201 -5.948 -18.038 1.00 56.69 106 LYS A N 1
ATOM 864 C CA . LYS A 1 106 ? 16.025 -7.099 -17.679 1.00 56.69 106 LYS A CA 1
ATOM 865 C C . LYS A 1 106 ? 15.593 -7.525 -16.285 1.00 56.69 106 LYS A C 1
ATOM 867 O O . LYS A 1 106 ? 15.614 -6.732 -15.347 1.00 56.69 106 LYS A O 1
ATOM 872 N N . PHE A 1 107 ? 15.139 -8.767 -16.192 1.00 61.19 107 PHE A N 1
ATOM 873 C CA . PHE A 1 107 ? 14.709 -9.383 -14.949 1.00 61.19 107 PHE A CA 1
ATOM 874 C C . PHE A 1 107 ? 15.908 -9.489 -14.004 1.00 61.19 107 PHE A C 1
ATOM 876 O O . PHE A 1 107 ? 16.696 -10.429 -14.080 1.00 61.19 107 PHE A O 1
ATOM 883 N N . ASP A 1 108 ? 16.065 -8.506 -13.125 1.00 70.50 108 ASP A N 1
ATOM 884 C CA . ASP A 1 108 ? 17.088 -8.549 -12.092 1.00 70.50 108 ASP A CA 1
ATOM 885 C C . ASP A 1 108 ? 16.517 -9.224 -10.845 1.00 70.50 108 ASP A C 1
ATOM 887 O O . ASP A 1 108 ? 15.963 -8.593 -9.938 1.00 70.50 108 ASP A O 1
ATOM 891 N N . PHE A 1 109 ? 16.633 -10.552 -10.828 1.00 72.44 109 PHE A N 1
ATOM 892 C CA . PHE A 1 109 ? 16.157 -11.384 -9.728 1.00 72.44 109 PHE A CA 1
ATOM 893 C C . PHE A 1 109 ? 16.763 -10.966 -8.379 1.00 72.44 109 PHE A C 1
ATOM 895 O O . PHE A 1 109 ? 16.087 -11.052 -7.355 1.00 72.44 109 PHE A O 1
ATOM 902 N N . LYS A 1 110 ? 18.003 -10.452 -8.367 1.00 76.25 110 LYS A N 1
ATOM 903 C CA . LYS A 1 110 ? 18.676 -9.978 -7.151 1.00 76.25 110 LYS A CA 1
ATOM 904 C C . LYS A 1 110 ? 17.972 -8.743 -6.594 1.00 76.25 110 LYS A C 1
ATOM 906 O O . LYS A 1 110 ? 17.644 -8.722 -5.410 1.00 76.25 110 LYS A O 1
ATOM 911 N N . ASN A 1 111 ? 17.683 -7.749 -7.433 1.00 72.81 111 ASN A N 1
ATOM 912 C CA . ASN A 1 111 ? 16.970 -6.543 -7.004 1.00 72.81 111 ASN A CA 1
ATOM 913 C C . ASN A 1 111 ? 15.533 -6.850 -6.556 1.00 72.81 111 ASN A C 1
ATOM 915 O O . ASN A 1 111 ? 15.109 -6.365 -5.509 1.00 72.81 111 ASN A O 1
ATOM 919 N N . ILE A 1 112 ? 14.821 -7.732 -7.266 1.00 75.44 112 ILE A N 1
ATOM 920 C CA . ILE A 1 112 ? 13.483 -8.200 -6.863 1.00 75.44 112 ILE A CA 1
ATOM 921 C C . ILE A 1 112 ? 13.531 -8.880 -5.486 1.00 75.44 112 ILE A C 1
ATOM 923 O O . ILE A 1 112 ? 12.697 -8.590 -4.625 1.00 75.44 112 ILE A O 1
ATOM 927 N N . LEU A 1 113 ? 14.519 -9.750 -5.253 1.00 78.25 113 LEU A N 1
ATOM 928 C CA . LEU A 1 113 ? 14.694 -10.445 -3.978 1.00 78.25 113 LEU A CA 1
ATOM 929 C C . LEU A 1 113 ? 14.998 -9.466 -2.835 1.00 78.25 113 LEU A C 1
ATOM 931 O O . LEU A 1 113 ? 14.383 -9.564 -1.772 1.00 78.25 113 LEU A O 1
ATOM 935 N N . ILE A 1 114 ? 15.887 -8.490 -3.055 1.00 78.94 114 ILE A N 1
ATOM 936 C CA . ILE A 1 114 ? 16.201 -7.439 -2.074 1.00 78.94 114 ILE A CA 1
ATOM 937 C C . ILE A 1 114 ? 14.935 -6.645 -1.729 1.00 78.94 114 ILE A C 1
ATOM 939 O O . ILE A 1 114 ? 14.615 -6.483 -0.550 1.00 78.94 114 ILE A O 1
ATOM 943 N N . THR A 1 115 ? 14.173 -6.198 -2.733 1.00 75.94 115 THR A N 1
ATOM 944 C CA . THR A 1 115 ? 12.920 -5.463 -2.511 1.00 75.94 115 THR A CA 1
ATOM 945 C C . THR A 1 115 ? 11.893 -6.308 -1.753 1.00 75.94 115 THR A C 1
ATOM 947 O O . THR A 1 115 ? 11.249 -5.800 -0.835 1.00 75.94 115 THR A O 1
ATOM 950 N N . ALA A 1 116 ? 11.763 -7.599 -2.070 1.00 78.25 116 ALA A N 1
ATOM 951 C CA . ALA A 1 116 ? 10.838 -8.502 -1.388 1.00 78.25 116 ALA A CA 1
ATOM 952 C C . ALA A 1 116 ? 11.206 -8.717 0.091 1.00 78.25 116 ALA A C 1
ATOM 954 O O . ALA A 1 116 ? 10.329 -8.661 0.956 1.00 78.25 116 ALA A O 1
ATOM 955 N N . ILE A 1 117 ? 12.495 -8.904 0.402 1.00 83.19 117 ILE A N 1
ATOM 956 C CA . ILE A 1 117 ? 12.986 -9.035 1.784 1.00 83.19 117 ILE A CA 1
ATOM 957 C C . ILE A 1 117 ? 12.707 -7.752 2.573 1.00 83.19 117 ILE A C 1
ATOM 959 O O . ILE A 1 117 ? 12.177 -7.813 3.683 1.00 83.19 117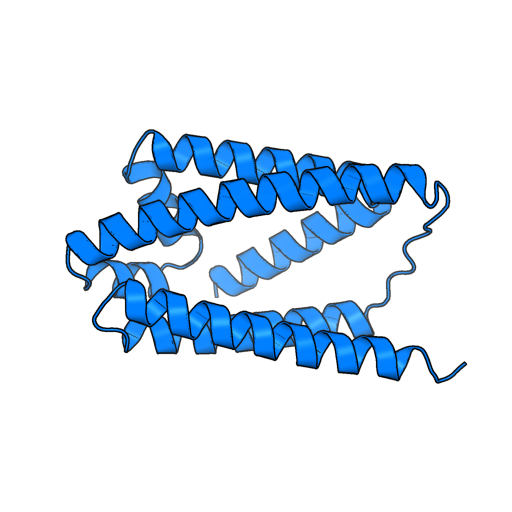 ILE A O 1
ATOM 963 N N . PHE A 1 118 ? 12.993 -6.582 1.998 1.00 81.50 118 PHE A N 1
ATOM 964 C CA . PHE A 1 118 ? 12.694 -5.307 2.651 1.00 81.50 118 PHE A CA 1
ATOM 965 C C . PHE A 1 118 ? 11.195 -5.106 2.869 1.00 81.50 118 PHE A C 1
ATOM 967 O O . PHE A 1 118 ? 10.790 -4.726 3.967 1.00 81.50 118 PHE A O 1
ATOM 974 N N . ALA A 1 119 ? 10.356 -5.418 1.879 1.00 80.56 119 ALA A N 1
ATOM 975 C CA . ALA A 1 119 ? 8.904 -5.353 2.024 1.00 80.56 119 ALA A CA 1
ATOM 976 C C . ALA A 1 119 ? 8.407 -6.253 3.168 1.00 80.56 119 ALA A C 1
ATOM 978 O O . ALA A 1 119 ? 7.534 -5.855 3.942 1.00 80.56 119 ALA A O 1
ATOM 979 N N . PHE A 1 120 ? 9.007 -7.436 3.325 1.00 84.06 120 PHE A N 1
ATOM 980 C CA . PHE A 1 120 ? 8.715 -8.344 4.429 1.00 84.06 120 PHE A CA 1
ATOM 981 C C . PHE A 1 120 ? 9.114 -7.745 5.785 1.00 84.06 120 PHE A C 1
ATOM 983 O O . PHE A 1 120 ? 8.299 -7.731 6.705 1.00 84.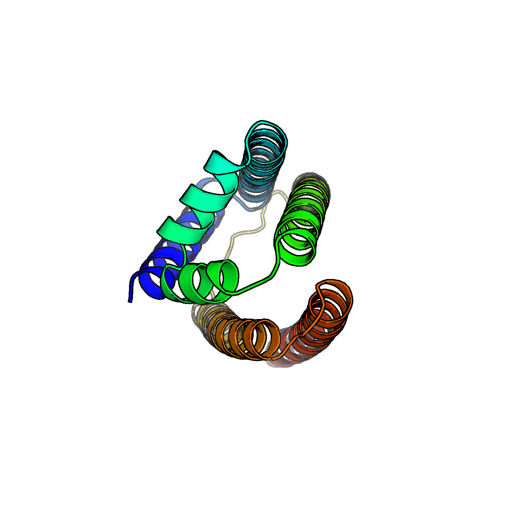06 120 PHE A O 1
ATOM 990 N N . ILE A 1 121 ? 10.318 -7.179 5.912 1.00 86.38 121 ILE A N 1
ATOM 991 C CA . ILE A 1 121 ? 10.780 -6.516 7.146 1.00 86.38 121 ILE A CA 1
ATOM 992 C C . ILE A 1 121 ? 9.865 -5.337 7.514 1.00 86.38 121 ILE A C 1
ATOM 994 O O . ILE A 1 121 ? 9.409 -5.235 8.656 1.00 86.38 121 ILE A O 1
ATOM 998 N N . ILE A 1 122 ? 9.543 -4.480 6.540 1.00 86.19 122 ILE A N 1
ATOM 999 C CA . ILE A 1 122 ? 8.652 -3.325 6.719 1.00 86.19 122 ILE A CA 1
ATOM 1000 C C . ILE A 1 122 ? 7.272 -3.783 7.189 1.00 86.19 122 ILE A C 1
ATOM 1002 O O . ILE A 1 122 ? 6.702 -3.166 8.088 1.00 86.19 122 ILE A O 1
ATOM 1006 N N . TYR A 1 123 ? 6.748 -4.884 6.644 1.00 84.56 123 TYR A N 1
ATOM 1007 C CA . TYR A 1 123 ? 5.473 -5.450 7.075 1.00 84.56 123 TYR A CA 1
ATOM 1008 C C . TYR A 1 123 ? 5.471 -5.814 8.571 1.00 84.56 123 TYR A C 1
ATOM 1010 O O . TYR A 1 123 ? 4.539 -5.438 9.291 1.00 84.56 123 TYR A O 1
ATOM 1018 N N . PHE A 1 124 ? 6.511 -6.490 9.079 1.00 85.69 124 PHE A N 1
ATOM 1019 C CA . PHE A 1 124 ? 6.590 -6.823 10.510 1.00 85.69 124 PHE A CA 1
ATOM 1020 C C . PHE A 1 124 ? 6.730 -5.587 11.390 1.00 85.69 124 PHE A C 1
ATOM 1022 O O . PHE A 1 124 ? 6.028 -5.481 12.397 1.00 85.69 124 PHE A O 1
ATOM 1029 N N . LEU A 1 125 ? 7.595 -4.646 11.006 1.00 88.38 125 LEU A N 1
ATOM 1030 C CA . LEU A 1 125 ? 7.796 -3.404 11.751 1.00 88.38 125 LEU A CA 1
ATOM 1031 C C . LEU A 1 125 ? 6.512 -2.571 11.792 1.00 88.38 125 LEU A C 1
ATOM 1033 O O . LEU A 1 125 ? 6.091 -2.149 12.868 1.00 88.38 125 LEU A O 1
ATOM 1037 N N . SER A 1 126 ? 5.828 -2.414 10.658 1.00 86.38 126 SER A N 1
ATOM 1038 C CA . SER A 1 126 ? 4.539 -1.725 10.575 1.00 86.38 126 SER A CA 1
ATOM 1039 C C . SER A 1 126 ? 3.477 -2.409 11.442 1.00 86.38 126 SER A C 1
ATOM 1041 O O . SER A 1 126 ? 2.808 -1.745 12.236 1.00 86.38 126 SER A O 1
ATOM 1043 N N . SER A 1 127 ? 3.374 -3.744 11.396 1.00 86.56 127 SER A N 1
ATOM 1044 C CA . SER A 1 127 ? 2.442 -4.487 12.253 1.00 86.56 127 SER A CA 1
ATOM 1045 C C . SER A 1 127 ? 2.768 -4.333 13.744 1.00 86.56 127 SER A C 1
ATOM 1047 O O . SER A 1 127 ? 1.850 -4.279 14.568 1.00 86.56 127 SER A O 1
ATOM 1049 N N . TYR A 1 128 ? 4.049 -4.270 14.109 1.00 88.50 128 TYR A N 1
ATOM 1050 C CA . TYR A 1 128 ? 4.486 -4.039 15.484 1.00 88.50 128 TYR A CA 1
ATOM 1051 C C . TYR A 1 128 ? 4.124 -2.624 15.961 1.00 88.50 128 TYR A C 1
ATOM 1053 O O . TYR A 1 128 ? 3.511 -2.465 17.022 1.00 88.50 128 TYR A O 1
ATOM 1061 N N . ILE A 1 129 ? 4.418 -1.606 15.146 1.00 88.75 129 ILE A N 1
ATOM 1062 C CA . ILE A 1 129 ? 4.067 -0.203 15.405 1.00 88.75 129 ILE A CA 1
ATOM 1063 C C . ILE A 1 129 ? 2.549 -0.057 15.545 1.00 88.75 129 ILE A C 1
ATOM 1065 O O . ILE A 1 129 ? 2.079 0.573 16.495 1.00 88.75 129 ILE A O 1
ATOM 1069 N N . PHE A 1 130 ? 1.767 -0.676 14.658 1.00 88.00 130 PHE A N 1
ATOM 1070 C CA . PHE A 1 130 ? 0.304 -0.660 14.710 1.00 88.00 130 PHE A CA 1
ATOM 1071 C C . PHE A 1 130 ? -0.225 -1.212 16.038 1.00 88.00 130 PHE A C 1
ATOM 1073 O O . PHE A 1 130 ? -1.075 -0.600 16.695 1.00 88.00 130 PHE A O 1
ATOM 1080 N N . LYS A 1 131 ? 0.319 -2.351 16.485 1.00 89.06 131 LYS A N 1
ATOM 1081 C CA . LYS A 1 131 ? -0.061 -2.967 17.761 1.00 89.06 131 LYS A CA 1
ATOM 1082 C C . LYS A 1 131 ? 0.223 -2.030 18.939 1.00 89.06 131 LYS A C 1
ATOM 1084 O O . LYS A 1 131 ? -0.646 -1.865 19.793 1.00 89.06 131 LYS A O 1
ATOM 1089 N N . LYS A 1 132 ? 1.390 -1.379 18.961 1.00 89.62 132 LYS A N 1
ATOM 1090 C CA . LYS A 1 132 ? 1.829 -0.487 20.051 1.00 89.62 132 LYS A CA 1
ATOM 1091 C C . LYS A 1 132 ? 1.189 0.905 20.036 1.00 89.62 132 LYS A C 1
ATOM 1093 O O . LYS A 1 132 ? 1.090 1.528 21.090 1.00 89.62 132 LYS A O 1
ATOM 1098 N N . SER A 1 133 ? 0.753 1.394 18.879 1.00 88.75 133 SER A N 1
ATOM 1099 C CA . SER A 1 133 ? 0.232 2.757 18.734 1.00 88.75 133 SER A CA 1
ATOM 1100 C C . SER A 1 133 ? -1.105 2.935 19.449 1.00 88.75 133 SER A C 1
ATOM 1102 O O . SER A 1 133 ? -2.042 2.162 19.229 1.00 88.75 133 SER A O 1
ATOM 1104 N N . LYS A 1 134 ? -1.211 3.974 20.285 1.00 87.25 134 LYS A N 1
ATOM 1105 C CA . LYS A 1 134 ? -2.449 4.309 21.010 1.00 87.25 134 LYS A CA 1
ATOM 1106 C C . LYS A 1 134 ? -3.407 5.152 20.169 1.00 87.25 134 LYS A C 1
ATOM 1108 O O . LYS A 1 134 ? -4.610 5.078 20.364 1.00 87.25 134 LYS A O 1
ATOM 1113 N N . SER A 1 135 ? -2.883 5.937 19.226 1.00 88.75 135 SER A N 1
ATOM 1114 C CA . SER A 1 135 ? -3.672 6.798 18.340 1.00 88.75 135 SER A CA 1
ATOM 1115 C C . SER A 1 135 ? -3.292 6.594 16.873 1.00 88.75 135 SER A C 1
ATOM 1117 O O . SER A 1 135 ? -2.163 6.207 16.560 1.00 88.75 135 SER A O 1
ATOM 1119 N N . ASN A 1 136 ? -4.228 6.873 15.958 1.00 87.44 136 ASN A N 1
ATOM 1120 C CA . ASN A 1 136 ? -3.955 6.767 14.521 1.00 87.44 136 ASN A CA 1
ATOM 1121 C C . ASN A 1 136 ? -2.863 7.753 14.085 1.00 87.44 136 ASN A C 1
ATOM 1123 O O . ASN A 1 136 ? -2.031 7.415 13.259 1.00 87.44 136 ASN A O 1
ATOM 1127 N N . ALA A 1 137 ? -2.824 8.953 14.675 1.00 86.81 137 ALA A N 1
ATOM 1128 C CA . ALA A 1 137 ? -1.786 9.939 14.376 1.00 86.81 137 ALA A CA 1
ATOM 1129 C C . ALA A 1 137 ? -0.385 9.399 14.703 1.00 86.81 137 ALA A C 1
ATOM 1131 O O . ALA A 1 137 ? 0.520 9.493 13.879 1.00 86.81 137 ALA A O 1
ATOM 1132 N N . GLN A 1 138 ? -0.233 8.756 15.866 1.00 88.94 138 GLN A N 1
ATOM 1133 C CA . GLN A 1 138 ? 1.020 8.117 16.261 1.00 88.94 138 GLN A CA 1
ATOM 1134 C C . GLN A 1 138 ? 1.414 7.005 15.278 1.00 88.94 138 GLN A C 1
ATOM 1136 O O . GLN A 1 138 ? 2.557 6.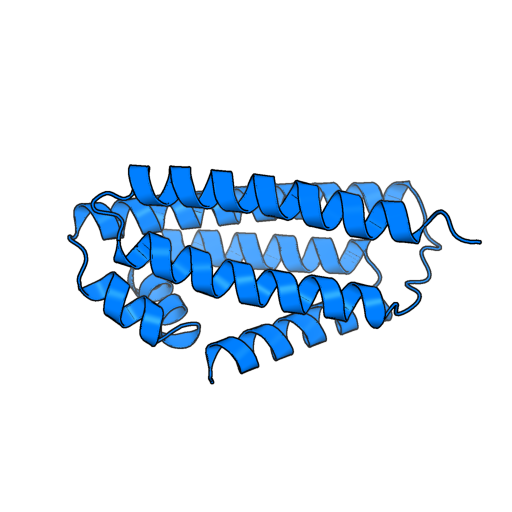962 14.830 1.00 88.94 138 GLN A O 1
ATOM 1141 N N . TYR A 1 139 ? 0.461 6.147 14.896 1.00 89.69 139 TYR A N 1
ATOM 1142 C CA . TYR A 1 139 ? 0.695 5.089 13.910 1.00 89.69 139 TYR A CA 1
ATOM 1143 C C . TYR A 1 139 ? 1.165 5.648 12.560 1.00 89.69 139 TYR A C 1
ATOM 1145 O O . TYR A 1 139 ? 2.142 5.151 11.998 1.00 89.69 139 TYR A O 1
ATOM 1153 N N . VAL A 1 140 ? 0.504 6.694 12.059 1.00 88.25 140 VAL A N 1
ATOM 1154 C CA . VAL A 1 140 ? 0.827 7.318 10.770 1.00 88.25 140 VAL A CA 1
ATOM 1155 C C . VAL A 1 140 ? 2.223 7.932 10.793 1.00 88.25 140 VAL A C 1
ATOM 1157 O O . VAL A 1 140 ? 3.000 7.654 9.887 1.00 88.25 140 VAL A O 1
ATOM 1160 N N . ILE A 1 141 ? 2.582 8.687 11.836 1.00 91.81 141 ILE A N 1
ATOM 1161 C CA . ILE A 1 141 ? 3.910 9.314 11.951 1.00 91.81 141 ILE A CA 1
ATOM 1162 C C . ILE A 1 141 ? 5.017 8.255 11.910 1.00 91.81 141 ILE A C 1
ATOM 1164 O O . ILE A 1 141 ? 5.939 8.357 11.103 1.00 91.81 141 ILE A O 1
ATOM 1168 N N . PHE A 1 142 ? 4.908 7.204 12.728 1.00 89.12 142 PHE A N 1
ATOM 1169 C CA . PHE A 1 142 ? 5.912 6.138 12.740 1.00 89.12 142 PHE A CA 1
ATOM 1170 C C . PHE A 1 142 ? 5.954 5.349 11.430 1.00 89.12 142 PHE A C 1
ATOM 1172 O O . PHE A 1 142 ? 7.031 4.947 10.999 1.00 89.12 142 PHE A O 1
ATOM 1179 N N . SER A 1 143 ? 4.808 5.150 10.775 1.00 87.62 143 SER A N 1
ATOM 1180 C CA . SER A 1 143 ? 4.751 4.458 9.482 1.00 87.62 143 SER A CA 1
ATOM 1181 C C . SER A 1 143 ? 5.384 5.283 8.361 1.00 87.62 143 SER A C 1
ATOM 1183 O O . SER A 1 143 ? 6.099 4.728 7.532 1.00 87.62 143 SER A O 1
ATOM 1185 N N . VAL A 1 144 ? 5.179 6.604 8.357 1.00 87.06 144 VAL A N 1
ATOM 1186 C CA . VAL A 1 144 ? 5.820 7.526 7.408 1.00 87.06 144 VAL A CA 1
ATOM 1187 C C . VAL A 1 144 ? 7.331 7.554 7.628 1.00 87.06 144 VAL A C 1
ATOM 1189 O O . VAL A 1 144 ? 8.080 7.392 6.668 1.00 87.06 144 VAL A O 1
ATOM 1192 N N . LEU A 1 145 ? 7.790 7.673 8.879 1.00 89.88 145 LEU A N 1
ATOM 1193 C CA . LEU A 1 145 ? 9.219 7.626 9.208 1.00 89.88 145 LEU A CA 1
ATOM 1194 C C . LEU A 1 145 ? 9.861 6.307 8.766 1.00 89.88 145 LEU A C 1
ATOM 1196 O O . LEU A 1 145 ? 10.907 6.320 8.120 1.00 89.88 145 LEU A O 1
ATOM 1200 N N . LEU A 1 146 ? 9.212 5.175 9.055 1.00 90.06 146 LEU A N 1
ATOM 1201 C CA . LEU A 1 146 ? 9.670 3.859 8.612 1.00 90.06 146 LEU A CA 1
ATOM 1202 C C . LEU A 1 146 ? 9.771 3.786 7.081 1.00 90.06 146 LEU A C 1
ATOM 1204 O O . LEU A 1 146 ? 10.758 3.270 6.562 1.00 90.06 146 LEU A O 1
ATOM 1208 N N . GLY A 1 147 ? 8.776 4.321 6.368 1.00 84.44 147 GLY A N 1
ATOM 1209 C CA . GLY A 1 147 ? 8.759 4.368 4.907 1.00 84.44 147 GLY A CA 1
ATOM 1210 C C . GLY A 1 147 ? 9.898 5.204 4.320 1.00 84.44 147 GLY A C 1
ATOM 1211 O O . GLY A 1 147 ? 10.560 4.751 3.390 1.00 84.44 147 GLY A O 1
ATOM 1212 N N . ILE A 1 148 ? 10.173 6.382 4.889 1.00 87.44 148 ILE A N 1
ATOM 1213 C CA . ILE A 1 148 ? 11.277 7.254 4.458 1.00 87.44 148 ILE A CA 1
ATOM 1214 C C . ILE A 1 148 ? 12.626 6.559 4.673 1.00 87.44 148 ILE A C 1
ATOM 1216 O O . ILE A 1 148 ? 13.436 6.493 3.751 1.00 87.44 148 ILE A O 1
ATOM 1220 N N . ILE A 1 149 ? 12.852 5.988 5.860 1.00 89.56 149 ILE A N 1
ATOM 1221 C CA . ILE A 1 149 ? 14.091 5.260 6.176 1.00 89.56 149 ILE A CA 1
ATOM 1222 C C . ILE A 1 149 ? 14.276 4.082 5.214 1.00 89.56 149 ILE A C 1
ATOM 1224 O O . ILE A 1 149 ? 15.356 3.899 4.654 1.00 89.56 149 ILE A O 1
ATOM 1228 N N . ALA A 1 150 ? 13.215 3.308 4.973 1.00 84.69 150 ALA A N 1
ATOM 1229 C CA . ALA A 1 150 ? 13.257 2.195 4.036 1.00 84.69 150 ALA A CA 1
ATOM 1230 C C . ALA A 1 150 ? 13.581 2.649 2.606 1.00 84.69 150 ALA A C 1
ATOM 1232 O O . ALA A 1 150 ? 14.413 2.024 1.952 1.00 84.69 150 ALA A O 1
ATOM 1233 N N . ALA A 1 151 ? 12.973 3.739 2.131 1.00 83.50 151 ALA A N 1
ATOM 1234 C CA . ALA A 1 151 ? 13.232 4.279 0.799 1.00 83.50 151 ALA A CA 1
ATOM 1235 C C . ALA A 1 151 ? 14.693 4.721 0.630 1.00 83.50 151 ALA A C 1
ATOM 1237 O O . ALA A 1 151 ? 15.301 4.416 -0.393 1.00 83.50 151 ALA A O 1
ATOM 1238 N N . ILE A 1 152 ? 15.278 5.370 1.644 1.00 86.19 152 ILE A N 1
ATOM 1239 C CA . ILE A 1 152 ? 16.691 5.777 1.636 1.00 86.19 152 ILE A CA 1
ATOM 1240 C C . ILE A 1 152 ? 17.606 4.550 1.566 1.00 86.19 152 ILE A C 1
ATOM 1242 O O . ILE A 1 152 ? 18.501 4.502 0.726 1.00 86.19 152 ILE A O 1
ATOM 1246 N N . ILE A 1 153 ? 17.368 3.538 2.407 1.00 84.88 153 ILE A N 1
ATOM 1247 C CA . ILE A 1 153 ? 18.195 2.322 2.436 1.00 84.88 153 ILE A CA 1
ATOM 1248 C C . ILE A 1 153 ? 18.103 1.569 1.106 1.00 84.88 153 ILE A C 1
ATOM 1250 O O . ILE A 1 153 ? 19.130 1.186 0.548 1.00 84.88 153 ILE A O 1
ATOM 1254 N N . ILE A 1 154 ? 16.891 1.382 0.576 1.00 81.19 154 ILE A N 1
ATOM 1255 C CA . ILE A 1 154 ? 16.678 0.721 -0.717 1.00 81.19 154 ILE A CA 1
ATOM 1256 C C . ILE A 1 154 ? 17.352 1.522 -1.835 1.00 81.19 154 ILE A C 1
ATOM 1258 O O . ILE A 1 154 ? 18.036 0.931 -2.664 1.00 81.19 154 ILE A O 1
ATOM 1262 N N . GLY A 1 155 ? 17.223 2.852 -1.826 1.00 78.19 155 GLY A N 1
ATOM 1263 C CA . GLY A 1 155 ? 17.902 3.736 -2.768 1.00 78.19 155 GLY A CA 1
ATOM 1264 C C . GLY A 1 155 ? 19.414 3.525 -2.753 1.00 78.19 155 GLY A C 1
ATOM 1265 O O . GLY A 1 155 ? 19.988 3.198 -3.785 1.00 78.19 155 GLY A O 1
ATOM 1266 N N . ILE A 1 156 ? 20.051 3.607 -1.583 1.00 82.50 156 ILE A N 1
ATOM 1267 C CA . ILE A 1 156 ? 21.500 3.389 -1.436 1.00 82.50 156 ILE A CA 1
ATOM 1268 C C . ILE A 1 156 ? 21.907 2.001 -1.940 1.00 82.50 156 ILE A C 1
ATOM 1270 O O . ILE A 1 156 ? 22.887 1.880 -2.668 1.00 82.50 156 ILE A O 1
ATOM 1274 N N . LEU A 1 157 ? 21.165 0.950 -1.582 1.00 76.69 157 LEU A N 1
ATOM 1275 C CA . LEU A 1 157 ? 21.484 -0.417 -1.998 1.00 76.69 157 LEU A CA 1
ATOM 1276 C C . LEU A 1 157 ? 21.341 -0.622 -3.509 1.00 76.69 157 LEU A C 1
ATOM 1278 O O . LEU A 1 157 ? 22.155 -1.331 -4.095 1.00 76.69 157 LEU A O 1
ATOM 1282 N N . ILE A 1 158 ? 20.335 -0.016 -4.141 1.00 71.44 158 ILE A N 1
ATOM 1283 C CA . ILE A 1 158 ? 20.143 -0.100 -5.593 1.00 71.44 158 ILE A CA 1
ATOM 1284 C C . ILE A 1 158 ? 21.222 0.719 -6.310 1.00 71.44 158 ILE A C 1
ATOM 1286 O O . ILE A 1 158 ? 21.904 0.174 -7.172 1.00 71.44 158 ILE A O 1
ATOM 1290 N N . PHE A 1 159 ? 21.443 1.979 -5.921 1.00 67.75 159 PHE A N 1
ATOM 1291 C CA . PHE A 1 159 ? 22.436 2.855 -6.556 1.00 67.75 159 PHE A CA 1
ATOM 1292 C C . PHE A 1 159 ? 23.869 2.335 -6.402 1.00 67.75 159 PHE A C 1
ATOM 1294 O O . PHE A 1 159 ? 24.617 2.308 -7.372 1.00 67.75 159 PHE A O 1
ATOM 1301 N N . ARG A 1 160 ? 24.242 1.821 -5.225 1.00 62.66 160 ARG A N 1
ATOM 1302 C CA . ARG A 1 160 ? 25.582 1.262 -4.986 1.00 62.66 160 ARG A CA 1
ATOM 1303 C C . ARG A 1 160 ? 25.844 -0.034 -5.764 1.00 62.66 160 ARG A C 1
ATOM 1305 O O . ARG A 1 160 ? 26.994 -0.377 -5.998 1.00 62.66 160 ARG A O 1
ATOM 1312 N N . ASN A 1 161 ? 24.799 -0.759 -6.172 1.00 55.47 161 ASN A N 1
ATOM 1313 C CA . ASN A 1 161 ? 24.938 -1.926 -7.050 1.00 55.47 161 ASN A CA 1
ATOM 1314 C C . ASN A 1 161 ? 25.064 -1.548 -8.541 1.00 55.47 161 ASN A C 1
ATOM 1316 O O . ASN A 1 161 ? 25.375 -2.429 -9.337 1.00 55.47 161 ASN A O 1
ATOM 1320 N N . ILE A 1 162 ? 24.829 -0.285 -8.924 1.00 54.09 162 ILE A N 1
ATOM 1321 C CA . ILE A 1 162 ? 24.986 0.198 -10.308 1.00 54.09 162 ILE A CA 1
ATOM 1322 C C . ILE A 1 162 ? 26.448 0.608 -10.599 1.00 54.09 162 ILE A C 1
ATOM 1324 O O . ILE A 1 162 ? 26.849 0.618 -11.755 1.00 54.09 162 ILE A O 1
ATOM 1328 N N . GLU A 1 163 ? 27.281 0.849 -9.578 1.00 40.12 163 GLU A N 1
ATOM 1329 C CA . GLU A 1 163 ? 28.687 1.291 -9.724 1.00 40.12 163 GLU A CA 1
ATOM 1330 C C . GLU A 1 163 ? 29.733 0.165 -9.899 1.00 40.12 163 GLU A C 1
ATOM 1332 O O . GLU A 1 163 ? 30.924 0.389 -9.701 1.00 40.12 163 GLU A O 1
ATOM 1337 N N . ILE A 1 164 ? 29.341 -1.053 -10.279 1.00 38.59 164 ILE A N 1
ATOM 1338 C CA . ILE A 1 164 ? 30.308 -2.118 -10.610 1.00 38.59 164 ILE A CA 1
ATOM 1339 C C . ILE A 1 164 ? 29.958 -2.708 -11.974 1.00 38.59 164 ILE A C 1
ATOM 1341 O O . ILE A 1 164 ? 29.460 -3.827 -12.042 1.00 38.59 164 ILE A O 1
ATOM 1345 N N . PHE A 1 165 ? 30.182 -1.941 -13.040 1.00 36.03 165 PHE A N 1
ATOM 1346 C CA . PHE A 1 165 ? 30.426 -2.436 -14.399 1.00 36.03 165 PHE A CA 1
ATOM 1347 C C . PHE A 1 165 ? 31.200 -1.395 -15.206 1.00 36.03 165 PHE A C 1
ATOM 1349 O O . PHE A 1 165 ? 30.819 -0.205 -15.142 1.00 36.03 165 PHE A O 1
#

Foldseek 3Di:
DQLLVVVVVVLVVLVVCCQPVNLLVSLLVLLVVLLVLLVQLVPDVVSVLVVCCRNPVPLSVLLVPADPQQNVVLSVVSSVVSNVSSVVSNVVSVVRVPPDPPPNPDPPVVLSVVVSVLVVVLVVVLSVQSNPDNHNVSSVVVNVVSVVVSVVVSVCVVVVVVPPD

Mean predicted aligned error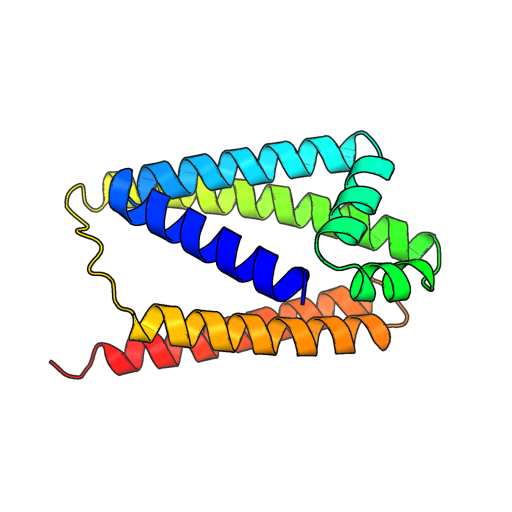: 6.86 Å

Solvent-accessible surface area (backbone atoms only — not comparable to full-atom values): 8780 Å² total; per-residue (Å²): 108,65,43,60,52,48,51,51,50,52,50,51,51,51,51,50,35,33,69,76,60,29,63,28,53,35,26,41,51,50,13,52,51,27,41,52,51,25,51,47,43,69,73,37,67,64,54,43,53,51,48,41,42,67,50,32,50,74,56,35,56,57,52,67,74,50,56,69,71,39,52,54,50,46,50,53,51,51,35,52,49,24,45,51,49,14,51,54,26,40,53,48,16,53,50,42,61,72,75,44,96,73,74,75,77,74,85,52,63,64,62,53,49,52,52,51,53,50,53,52,52,50,50,54,52,47,55,50,45,52,70,71,38,90,43,46,67,56,32,50,54,54,46,50,52,52,49,52,54,49,50,52,53,50,47,52,57,54,55,64,65,64,76,77,124

Secondary structure (DSSP, 8-state):
-HHHHHHHHHHHHHHHHHHHTHHHHHHHHHHHHHHHHHHHHHH-HHHHHHHHHHH-HHHHHHHHTS-HHHHHHHHHHHHHHHHHHHHHHHHHHHHHHHH-TT------HHHHHHHHHHHHHHHHHHHHHHHH-SSHHHHHHHHHHHHHHHHHHHHHHHHHTTS--

Organism: NCBI:txid1418104

Sequenc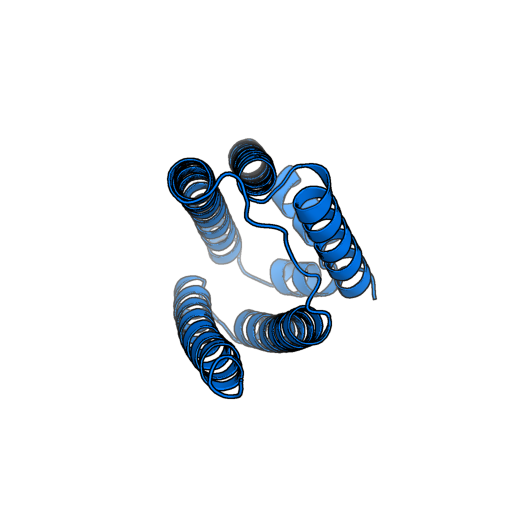e (165 aa):
MRIVLFMIVLLLLYTLFYSVLGPSITFLIMSGVFLIMGILFSFKKEFYDKCIKFVSPKFYDNFNLKDEKFKERNRKTNIACLYLLSVATFMNSRLCSAISPKFTAKFDFKNILITAIFAFIIYFLSSYIFKKSKSNAQYVIFSVLLGIIAAIIIGILIFRNIEIF

Radius of gyration: 17.33 Å; Cα contacts (8 Å, |Δi|>4): 100; chains: 1; bounding box: 49×28×47 Å